Protein AF-C1FHB7-F1 (afdb_monomer)

Structure (mmCIF, N/CA/C/O backbone):
data_AF-C1FHB7-F1
#
_entry.id   AF-C1FHB7-F1
#
loop_
_atom_site.group_PDB
_atom_sit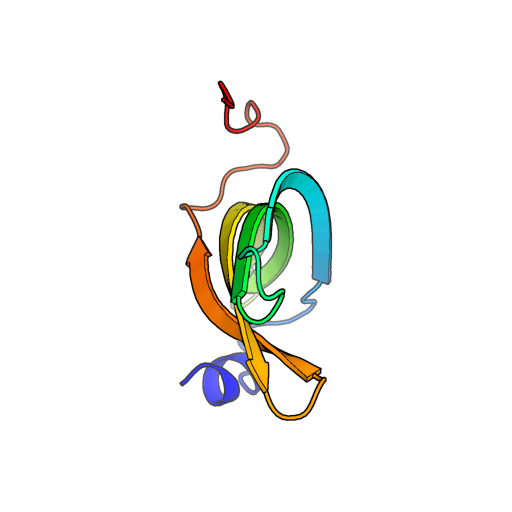e.id
_atom_site.type_symbol
_atom_site.label_atom_id
_atom_site.label_alt_id
_atom_site.label_comp_id
_atom_site.label_asym_id
_atom_site.label_entity_id
_atom_site.label_seq_id
_atom_site.pdbx_PDB_ins_code
_atom_site.Cartn_x
_atom_site.Cartn_y
_atom_site.Cartn_z
_atom_site.occupancy
_atom_site.B_iso_or_equiv
_atom_site.auth_seq_id
_atom_site.auth_comp_id
_atom_site.auth_asym_id
_atom_site.auth_atom_id
_atom_site.pdbx_PDB_model_num
ATOM 1 N N . MET A 1 1 ? 0.142 -18.301 2.145 1.00 58.91 1 MET A N 1
ATOM 2 C CA . MET A 1 1 ? -0.185 -17.916 3.536 1.00 58.91 1 MET A CA 1
ATOM 3 C C . MET A 1 1 ? -1.282 -16.855 3.577 1.00 58.91 1 MET A C 1
ATOM 5 O O . MET A 1 1 ? -2.325 -17.143 4.138 1.00 58.91 1 MET A O 1
ATOM 9 N N . MET A 1 2 ? -1.122 -15.712 2.891 1.00 60.91 2 MET A N 1
ATOM 10 C CA . MET A 1 2 ? -2.151 -14.654 2.813 1.00 60.91 2 MET A CA 1
ATOM 11 C C . MET A 1 2 ? -3.511 -15.144 2.284 1.00 60.91 2 MET A C 1
ATOM 13 O O . MET A 1 2 ? -4.529 -14.890 2.909 1.00 60.91 2 MET A O 1
ATOM 17 N N . LYS A 1 3 ? -3.526 -15.934 1.199 1.00 68.12 3 LYS A N 1
ATOM 18 C CA . LYS A 1 3 ? -4.767 -16.505 0.641 1.00 68.12 3 LYS A CA 1
ATOM 19 C C . LYS A 1 3 ? -5.570 -17.312 1.673 1.00 68.12 3 LYS A C 1
ATOM 21 O O . LYS A 1 3 ? -6.751 -17.076 1.841 1.00 68.12 3 LYS A O 1
ATOM 26 N N . ALA A 1 4 ? -4.907 -18.188 2.429 1.00 74.75 4 ALA A N 1
ATOM 27 C CA . ALA A 1 4 ? -5.566 -18.989 3.461 1.00 74.75 4 ALA A CA 1
ATOM 28 C C . ALA A 1 4 ? -6.092 -18.146 4.641 1.00 74.75 4 ALA A C 1
ATOM 30 O O . ALA A 1 4 ? -7.081 -18.524 5.258 1.00 74.75 4 ALA A O 1
ATOM 31 N N . MET A 1 5 ? -5.446 -17.014 4.953 1.00 68.81 5 MET A N 1
ATOM 32 C CA . MET A 1 5 ? -5.952 -16.066 5.952 1.00 68.81 5 MET A CA 1
ATOM 33 C C . MET A 1 5 ? -7.194 -15.322 5.454 1.00 68.81 5 MET A C 1
ATOM 35 O O . MET A 1 5 ? -8.139 -15.171 6.217 1.00 68.81 5 MET A O 1
ATOM 39 N N . MET A 1 6 ? -7.210 -14.903 4.185 1.00 71.69 6 MET A N 1
ATOM 40 C CA . MET A 1 6 ? -8.353 -14.200 3.586 1.00 71.69 6 MET A CA 1
ATOM 41 C C . MET A 1 6 ? -9.535 -15.136 3.293 1.00 71.69 6 MET A C 1
ATOM 43 O O . MET A 1 6 ? -10.680 -14.704 3.340 1.00 71.69 6 MET A O 1
ATOM 47 N N . ASP A 1 7 ? -9.269 -16.420 3.039 1.00 81.62 7 ASP A N 1
ATOM 48 C CA . ASP A 1 7 ? -10.298 -17.454 2.868 1.00 81.62 7 ASP A CA 1
ATOM 49 C C . ASP A 1 7 ? -10.896 -17.915 4.219 1.00 81.62 7 ASP A C 1
ATOM 51 O O . ASP A 1 7 ? -11.898 -18.636 4.254 1.00 81.62 7 ASP A O 1
ATOM 55 N N . SER A 1 8 ? -10.288 -17.524 5.347 1.00 82.75 8 SER A N 1
ATOM 56 C CA . SER A 1 8 ? -10.807 -17.824 6.682 1.00 82.75 8 SER A CA 1
ATOM 57 C C . SER A 1 8 ? -12.019 -16.953 7.011 1.00 82.75 8 SER A C 1
ATOM 59 O O . SER A 1 8 ? -12.037 -15.757 6.740 1.00 82.75 8 SER A O 1
ATOM 61 N N . LYS A 1 9 ? -13.004 -17.526 7.714 1.00 87.88 9 LYS A N 1
ATOM 62 C CA . LYS A 1 9 ? -14.123 -16.762 8.298 1.00 87.88 9 LYS A CA 1
ATOM 63 C C . LYS A 1 9 ? -13.711 -15.911 9.502 1.00 87.88 9 LYS A C 1
ATOM 65 O O . LYS A 1 9 ? -14.544 -15.195 10.049 1.00 87.88 9 LYS A O 1
ATOM 70 N N . ASP A 1 10 ? -12.454 -16.009 9.929 1.00 90.81 10 ASP A N 1
ATOM 71 C CA . ASP A 1 10 ? -11.937 -15.231 11.047 1.00 90.81 10 ASP A CA 1
ATOM 72 C C . ASP A 1 10 ? -11.800 -13.748 10.705 1.00 90.81 10 ASP A C 1
ATOM 74 O O . ASP A 1 10 ? -11.891 -12.940 11.619 1.00 90.81 10 ASP A O 1
ATOM 78 N N . VAL A 1 11 ? -11.590 -13.384 9.434 1.00 89.12 11 VAL A N 1
ATOM 79 C CA . VAL A 1 11 ? -11.478 -11.988 8.993 1.00 89.12 11 VAL A CA 1
ATOM 80 C C . VAL A 1 11 ? -12.665 -11.654 8.097 1.00 89.12 11 VAL A C 1
ATOM 82 O O . VAL A 1 11 ? -12.884 -12.298 7.076 1.00 89.12 11 VAL A O 1
ATOM 85 N N . THR A 1 12 ? -13.453 -10.650 8.471 1.00 90.12 12 THR A N 1
ATOM 86 C CA . THR A 1 12 ? -14.650 -10.244 7.716 1.00 90.12 12 THR A CA 1
ATOM 87 C C . THR A 1 12 ? -14.750 -8.729 7.601 1.00 90.12 12 THR A C 1
ATOM 89 O O . THR A 1 12 ? -14.101 -8.002 8.350 1.00 90.12 12 THR A O 1
ATOM 92 N N . GLY A 1 13 ? -15.562 -8.253 6.649 1.00 86.12 13 GLY A N 1
ATOM 93 C CA . GLY A 1 13 ? -15.840 -6.823 6.490 1.00 86.12 13 GLY A CA 1
ATOM 94 C C . GLY A 1 13 ? -14.605 -5.992 6.142 1.00 86.12 13 GLY A C 1
ATOM 95 O O . GLY A 1 13 ? -14.503 -4.863 6.596 1.00 86.12 13 GLY A O 1
ATOM 96 N N . VAL A 1 14 ? -13.661 -6.571 5.392 1.00 89.44 14 VAL A N 1
ATOM 97 C CA . VAL A 1 14 ? -12.405 -5.905 5.038 1.00 89.44 14 VAL A CA 1
ATOM 98 C C . VAL A 1 14 ? -12.675 -4.764 4.062 1.00 89.44 14 VAL A C 1
ATOM 100 O O . VAL A 1 14 ? -13.145 -4.996 2.947 1.00 89.44 14 VAL A O 1
ATOM 103 N N . SER A 1 15 ? -12.309 -3.553 4.458 1.00 92.69 15 SER A N 1
ATOM 104 C CA . SER A 1 15 ? -12.163 -2.389 3.587 1.00 92.69 15 SER A CA 1
ATOM 105 C C . SER A 1 15 ? -10.826 -1.713 3.866 1.00 92.69 15 SER A C 1
ATOM 107 O O . SER A 1 15 ? -10.220 -1.916 4.919 1.00 92.69 15 SER A O 1
ATOM 109 N N . GLY A 1 16 ? -10.345 -0.913 2.924 1.00 92.62 16 GLY A N 1
ATOM 110 C CA . GLY A 1 16 ? -9.156 -0.104 3.135 1.00 92.62 16 GLY A CA 1
ATOM 111 C C . GLY A 1 16 ? -9.096 1.040 2.145 1.00 92.62 16 GLY A C 1
ATOM 112 O O . GLY A 1 16 ? -9.507 0.881 0.994 1.00 92.62 16 GLY A O 1
ATOM 113 N N . ASP A 1 17 ? -8.572 2.167 2.608 1.00 95.69 17 ASP A N 1
ATOM 114 C CA . ASP A 1 17 ? -8.495 3.402 1.842 1.00 95.69 17 ASP A CA 1
ATOM 115 C C . ASP A 1 17 ? -7.061 3.928 1.832 1.00 95.69 17 ASP A C 1
ATOM 117 O O . ASP A 1 17 ? -6.316 3.835 2.812 1.00 95.69 17 ASP A O 1
ATOM 121 N N . LEU A 1 18 ? -6.668 4.509 0.700 1.00 95.75 18 LEU A N 1
ATOM 122 C CA . LEU A 1 18 ? -5.467 5.327 0.620 1.00 95.75 18 LEU A CA 1
ATOM 123 C C . LEU A 1 18 ? -5.801 6.705 1.195 1.00 95.75 18 LEU A C 1
ATOM 125 O O . LEU A 1 18 ? -6.590 7.438 0.606 1.00 95.75 18 LE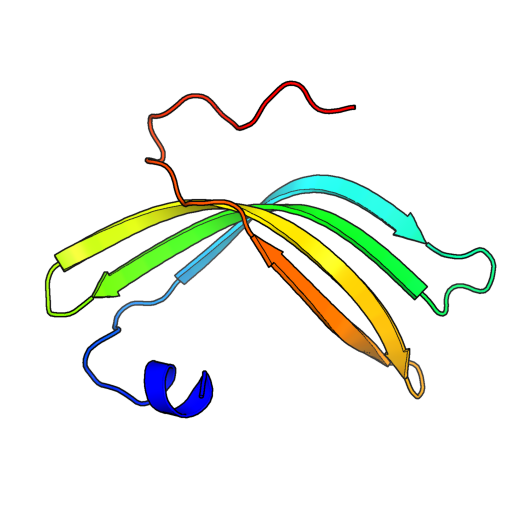U A O 1
ATOM 129 N N . ILE A 1 19 ? -5.196 7.052 2.327 1.00 94.69 19 ILE A N 1
ATOM 130 C CA . ILE A 1 19 ? -5.431 8.336 2.995 1.00 94.69 19 ILE A CA 1
ATOM 131 C C . ILE A 1 19 ? -4.544 9.413 2.380 1.00 94.69 19 ILE A C 1
ATOM 133 O O . ILE A 1 19 ? -5.019 10.501 2.070 1.00 94.69 19 ILE A O 1
ATOM 137 N N . ASP A 1 20 ? -3.250 9.124 2.228 1.00 94.56 20 ASP A N 1
ATOM 138 C CA . ASP A 1 20 ? -2.294 10.109 1.732 1.00 94.56 20 ASP A CA 1
ATOM 139 C C . ASP A 1 20 ? -1.056 9.460 1.101 1.00 94.56 20 ASP A C 1
ATOM 141 O O . ASP A 1 20 ? -0.622 8.380 1.512 1.00 94.56 20 ASP A O 1
ATOM 145 N N . ILE A 1 21 ? -0.447 10.146 0.135 1.00 96.12 21 ILE A N 1
ATOM 146 C CA . ILE A 1 21 ? 0.819 9.754 -0.491 1.00 96.12 21 ILE A 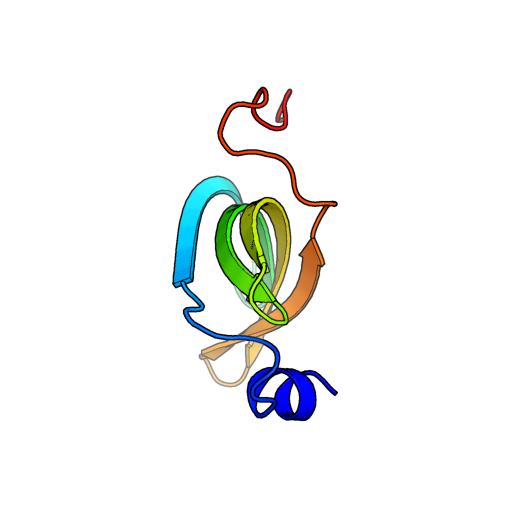CA 1
ATOM 147 C C . ILE A 1 21 ? 1.897 10.699 0.017 1.00 96.12 21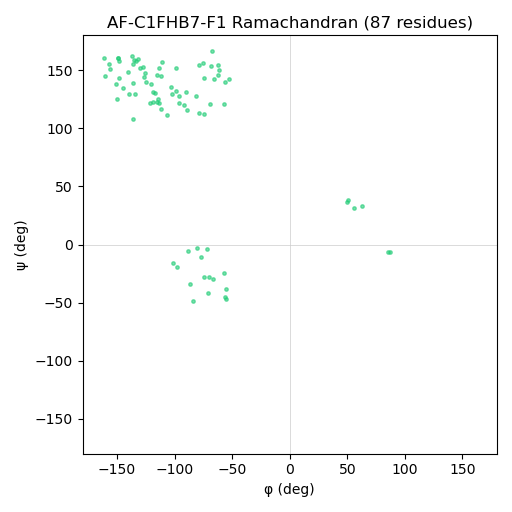 ILE A C 1
ATOM 149 O O . ILE A 1 21 ? 1.929 11.875 -0.329 1.00 96.12 21 ILE A O 1
ATOM 153 N N . LYS A 1 22 ? 2.812 10.170 0.824 1.00 95.38 22 LYS A N 1
ATOM 154 C CA . LYS A 1 22 ? 3.897 10.954 1.427 1.00 95.38 22 LYS A CA 1
ATOM 155 C C . LYS A 1 22 ? 5.103 11.040 0.515 1.00 95.38 22 LYS A C 1
ATOM 157 O O . LYS A 1 22 ? 5.786 12.053 0.479 1.00 95.38 22 LYS A O 1
ATOM 162 N N . MET A 1 23 ? 5.351 9.974 -0.235 1.00 95.56 23 MET A N 1
ATOM 163 C CA . MET A 1 23 ? 6.450 9.900 -1.181 1.00 95.56 23 MET A CA 1
ATOM 164 C C . MET A 1 23 ? 6.064 8.969 -2.318 1.00 95.56 23 MET A C 1
ATOM 166 O O . MET A 1 23 ? 5.478 7.910 -2.081 1.00 95.56 23 MET A O 1
ATOM 170 N N . LEU A 1 24 ? 6.405 9.361 -3.537 1.00 97.38 24 LEU A N 1
ATOM 171 C CA . LEU A 1 24 ? 6.303 8.537 -4.730 1.00 97.38 24 LEU A CA 1
ATOM 172 C C . LEU A 1 24 ? 7.402 8.976 -5.681 1.00 97.38 24 LEU A C 1
ATOM 174 O O . LEU A 1 24 ? 7.479 10.152 -6.030 1.00 97.38 24 LEU A O 1
ATOM 178 N N . ASP A 1 25 ? 8.224 8.031 -6.106 1.00 98.19 25 ASP A N 1
ATOM 179 C CA . ASP A 1 25 ? 9.307 8.315 -7.032 1.00 98.19 25 ASP A CA 1
ATOM 180 C C . ASP A 1 25 ? 9.599 7.102 -7.916 1.00 98.19 25 ASP A C 1
ATOM 182 O O . ASP A 1 25 ? 9.218 5.964 -7.609 1.00 98.19 25 ASP A O 1
ATOM 186 N N . PHE A 1 26 ? 10.256 7.366 -9.038 1.00 98.50 26 PHE A N 1
ATOM 187 C CA . PHE A 1 26 ? 10.506 6.416 -10.110 1.00 98.50 26 PHE A CA 1
ATOM 188 C C . PHE A 1 26 ? 11.999 6.345 -10.411 1.00 98.50 26 PHE A C 1
ATOM 190 O O . PHE A 1 26 ? 12.707 7.347 -10.364 1.00 98.50 26 PHE A O 1
ATOM 197 N N . SER A 1 27 ? 12.473 5.165 -10.808 1.00 98.25 27 SER A N 1
ATOM 198 C CA . SER A 1 27 ? 13.776 5.070 -11.464 1.00 98.25 27 SER A CA 1
ATOM 199 C C . SER A 1 27 ? 13.769 5.844 -12.786 1.00 98.25 27 SER A C 1
ATOM 201 O O . SER A 1 27 ? 12.725 5.998 -13.428 1.00 98.25 27 SER A O 1
ATOM 203 N N . GLU A 1 28 ? 14.942 6.302 -13.229 1.00 98.06 28 GLU A N 1
ATOM 204 C CA . GLU A 1 28 ? 15.093 7.080 -14.470 1.00 98.06 28 GLU A CA 1
ATOM 205 C C . GLU A 1 28 ? 14.510 6.360 -15.700 1.00 98.06 28 GLU A C 1
ATOM 207 O O . GLU A 1 28 ? 13.860 6.974 -16.547 1.00 98.06 28 GLU A O 1
ATOM 212 N N . ASP A 1 29 ? 14.685 5.038 -15.766 1.00 97.50 29 ASP A N 1
ATOM 213 C CA . ASP A 1 29 ? 14.184 4.169 -16.837 1.00 97.50 29 ASP A CA 1
ATOM 214 C C . ASP A 1 29 ? 12.695 3.795 -16.694 1.00 97.50 29 ASP A C 1
ATOM 216 O O . ASP A 1 29 ? 12.133 3.121 -17.560 1.00 97.50 29 ASP A O 1
ATOM 220 N N . ARG A 1 30 ? 12.038 4.239 -15.614 1.00 97.12 30 ARG A N 1
ATOM 221 C CA . ARG A 1 30 ? 10.625 3.980 -15.294 1.00 97.12 30 ARG A CA 1
ATOM 222 C C . ARG A 1 30 ? 10.268 2.491 -15.231 1.00 97.12 30 ARG A C 1
ATOM 224 O O . ARG A 1 30 ? 9.131 2.118 -15.543 1.00 97.12 30 ARG A O 1
ATOM 231 N N . THR A 1 31 ? 11.214 1.645 -14.823 1.00 98.31 31 THR A N 1
ATOM 232 C CA . THR A 1 31 ? 10.986 0.207 -14.59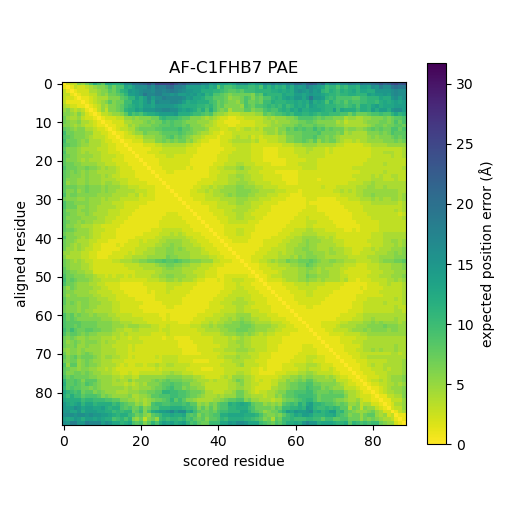2 1.00 98.31 31 THR A CA 1
ATOM 233 C C . THR A 1 31 ? 10.823 -0.148 -13.116 1.00 98.31 31 THR A C 1
ATOM 235 O O . THR A 1 31 ? 10.292 -1.214 -12.802 1.00 98.31 31 THR A O 1
ATOM 238 N N . MET A 1 32 ? 11.212 0.747 -12.209 1.00 98.62 32 MET A N 1
ATOM 239 C CA . MET A 1 32 ? 11.072 0.604 -10.763 1.00 98.62 32 MET A CA 1
ATOM 240 C C . MET A 1 32 ? 10.418 1.857 -10.176 1.00 98.62 32 MET A C 1
ATOM 242 O O . MET A 1 32 ? 10.548 2.959 -10.714 1.00 98.62 32 MET A O 1
ATOM 246 N N . ALA A 1 33 ? 9.721 1.694 -9.058 1.00 98.56 33 ALA A N 1
ATOM 247 C CA . ALA A 1 33 ? 9.192 2.803 -8.273 1.00 98.56 33 ALA A CA 1
ATOM 248 C C . ALA A 1 33 ? 9.150 2.431 -6.792 1.00 98.56 33 ALA A C 1
ATOM 250 O O . ALA A 1 33 ? 9.152 1.250 -6.436 1.00 98.56 33 ALA A O 1
ATOM 251 N N . TYR A 1 34 ? 9.071 3.430 -5.925 1.00 98.19 34 TYR A N 1
ATOM 252 C CA . TYR A 1 34 ? 8.742 3.224 -4.521 1.00 98.19 34 TYR A CA 1
ATOM 253 C C . TYR A 1 34 ? 7.733 4.265 -4.058 1.00 98.19 34 TYR A C 1
ATOM 255 O O . TYR A 1 34 ? 7.636 5.356 -4.618 1.00 98.19 34 TYR A O 1
ATOM 263 N N . SER A 1 35 ? 6.979 3.922 -3.020 1.00 97.81 35 SER A N 1
ATOM 264 C CA . SER A 1 35 ? 6.074 4.862 -2.367 1.00 97.81 35 SER A CA 1
ATOM 265 C C . SER A 1 35 ? 6.086 4.677 -0.861 1.00 97.81 35 SER A C 1
ATOM 267 O O . SER A 1 35 ? 6.161 3.538 -0.399 1.00 97.81 35 SER A O 1
ATOM 269 N N . ALA A 1 36 ? 5.884 5.759 -0.120 1.00 97.00 36 ALA A N 1
ATOM 270 C CA . ALA A 1 36 ? 5.441 5.721 1.268 1.00 97.00 36 ALA A CA 1
ATOM 271 C C . ALA A 1 36 ? 4.052 6.360 1.339 1.00 97.00 36 ALA A C 1
ATOM 273 O O . ALA A 1 36 ? 3.870 7.505 0.921 1.00 97.00 36 ALA A O 1
ATOM 274 N N . VAL A 1 37 ? 3.071 5.615 1.839 1.00 96.12 37 VAL A N 1
ATOM 275 C CA . VAL A 1 37 ? 1.676 6.063 1.923 1.00 96.12 37 VAL A CA 1
ATOM 276 C C . VAL A 1 37 ? 1.136 5.906 3.333 1.00 96.12 37 VAL A C 1
ATOM 278 O O . VAL A 1 37 ? 1.580 5.032 4.077 1.00 96.12 37 VAL A O 1
ATOM 281 N N . VAL A 1 38 ? 0.161 6.734 3.688 1.00 95.31 38 VAL A N 1
ATOM 282 C CA . VAL A 1 38 ? -0.714 6.496 4.835 1.00 95.31 38 VAL A CA 1
ATOM 283 C C . VAL A 1 38 ? -1.980 5.843 4.301 1.00 95.31 38 VAL A C 1
ATOM 285 O O . VAL A 1 38 ? -2.588 6.344 3.354 1.00 95.31 38 VAL A O 1
ATOM 288 N N . ALA A 1 39 ? -2.364 4.721 4.888 1.00 95.25 39 ALA A N 1
ATOM 289 C CA . ALA A 1 39 ? -3.556 3.974 4.520 1.00 95.25 39 ALA A CA 1
ATOM 290 C C . ALA A 1 39 ? -4.347 3.590 5.771 1.00 95.25 39 ALA A C 1
ATOM 292 O O . ALA A 1 39 ? -3.788 3.524 6.869 1.00 95.25 39 ALA A O 1
ATOM 293 N N . SER A 1 40 ? -5.636 3.326 5.590 1.00 94.94 40 SER A N 1
ATOM 294 C CA . SER A 1 40 ? -6.488 2.705 6.600 1.00 94.94 40 SER A CA 1
ATOM 295 C C . SER A 1 40 ? -6.903 1.299 6.190 1.00 94.94 40 SER A C 1
ATOM 297 O O . SER A 1 40 ? -6.932 0.940 5.010 1.00 94.94 40 SER A O 1
ATOM 299 N N . ALA A 1 41 ? -7.246 0.496 7.186 1.00 94.00 41 ALA A N 1
ATOM 300 C CA . ALA A 1 41 ? -8.019 -0.717 7.033 1.00 94.00 41 ALA A CA 1
ATOM 301 C C . ALA A 1 41 ? -9.075 -0.783 8.136 1.00 94.00 41 ALA A C 1
ATOM 303 O O . ALA A 1 41 ? -8.784 -0.503 9.297 1.00 94.00 41 ALA A O 1
ATOM 304 N N . THR A 1 42 ? -10.274 -1.217 7.770 1.00 93.94 42 THR A N 1
ATOM 305 C CA . THR A 1 42 ? -11.309 -1.622 8.722 1.00 93.94 42 THR A CA 1
ATOM 306 C C . THR A 1 42 ? -11.594 -3.092 8.479 1.00 93.94 42 THR A C 1
ATOM 308 O O . THR A 1 42 ? -11.760 -3.528 7.338 1.00 93.94 42 THR A O 1
ATOM 311 N N . PHE A 1 43 ? -11.591 -3.888 9.542 1.00 92.38 43 PHE A N 1
ATOM 312 C CA . PHE A 1 43 ? -11.881 -5.317 9.471 1.00 92.38 43 PHE A CA 1
ATOM 313 C C . PHE A 1 43 ? -12.354 -5.845 10.825 1.00 92.38 43 PHE A C 1
ATOM 315 O O . PHE A 1 43 ? -12.008 -5.320 11.880 1.00 92.38 43 PHE A O 1
ATOM 322 N N . SER A 1 44 ? -13.113 -6.937 10.823 1.00 94.00 44 SER A N 1
ATOM 323 C CA . SER A 1 44 ? -13.399 -7.697 12.041 1.00 94.00 44 SER A CA 1
ATOM 324 C C . SER A 1 44 ? -12.533 -8.946 12.086 1.00 94.00 44 SER A C 1
ATOM 326 O O . SER A 1 44 ? -12.525 -9.707 11.120 1.00 94.00 44 SER A O 1
ATOM 328 N N . TYR A 1 45 ? -11.840 -9.176 13.204 1.00 92.00 45 TYR A N 1
ATOM 329 C CA . TYR A 1 45 ? -11.120 -10.418 13.475 1.00 92.00 45 TYR A CA 1
ATOM 330 C C . TYR A 1 45 ? -11.793 -11.179 14.617 1.00 92.00 45 TYR A C 1
ATOM 332 O O . TYR A 1 45 ? -11.864 -10.684 15.740 1.00 92.00 45 TYR A O 1
ATOM 340 N N . LYS A 1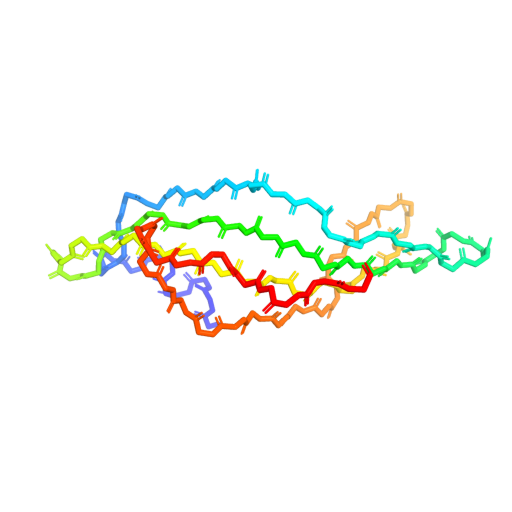 46 ? -12.310 -12.380 14.336 1.00 93.50 46 LYS A N 1
ATOM 341 C CA . LYS A 1 46 ? -13.019 -13.247 15.299 1.00 93.50 46 LYS A CA 1
ATOM 342 C C . LYS A 1 46 ? -14.131 -12.520 16.073 1.00 93.50 46 LYS A C 1
ATOM 344 O O . LYS A 1 46 ? -14.340 -12.766 17.257 1.00 93.50 46 LYS A O 1
ATOM 349 N N . GLY A 1 47 ? -14.849 -11.629 15.386 1.00 93.00 47 GLY A N 1
ATOM 350 C CA . GLY A 1 47 ? -15.948 -10.836 15.945 1.00 93.00 47 GLY A CA 1
ATOM 351 C C . GLY A 1 47 ? -15.524 -9.519 16.601 1.00 93.00 47 GLY A C 1
ATOM 352 O O . GLY A 1 47 ? -16.392 -8.724 16.947 1.00 93.00 47 GLY A O 1
ATOM 353 N N . THR A 1 48 ? -14.225 -9.243 16.735 1.00 94.56 48 THR A N 1
ATOM 354 C CA . THR A 1 48 ? -13.715 -7.971 17.264 1.00 94.56 48 THR A CA 1
ATOM 355 C C . THR A 1 48 ? -13.464 -6.986 16.120 1.00 94.56 48 THR A C 1
ATOM 357 O O . THR A 1 48 ? -12.674 -7.310 15.230 1.00 94.56 48 THR A O 1
ATOM 360 N N . PRO A 1 49 ? -14.120 -5.811 16.095 1.00 93.94 49 PRO A N 1
ATOM 361 C CA . PRO A 1 49 ? -13.825 -4.756 15.125 1.00 93.94 49 PRO A CA 1
ATOM 362 C C . PRO A 1 49 ? -12.423 -4.174 15.331 1.00 93.94 49 PRO A C 1
ATOM 364 O O . PRO A 1 49 ? -11.980 -4.022 16.468 1.00 93.94 49 PRO A O 1
ATOM 367 N N . ASN A 1 50 ? -11.743 -3.849 14.236 1.00 93.19 50 ASN A N 1
ATOM 368 C CA . ASN A 1 50 ? -10.450 -3.179 14.219 1.00 93.19 50 ASN A CA 1
ATOM 369 C C . ASN A 1 50 ? -10.494 -2.064 13.174 1.00 93.19 50 ASN A C 1
ATOM 371 O O . ASN A 1 50 ? -10.838 -2.323 12.019 1.00 93.19 50 ASN A O 1
ATOM 375 N N . ASP A 1 51 ? -10.089 -0.871 13.595 1.00 93.38 51 ASP A N 1
ATOM 376 C CA . ASP A 1 51 ? -9.800 0.264 12.728 1.00 93.38 51 ASP A CA 1
ATOM 377 C C . ASP A 1 51 ? -8.312 0.567 12.839 1.00 93.38 51 ASP A C 1
ATOM 379 O O . ASP A 1 51 ? -7.762 0.702 13.933 1.00 93.38 51 ASP A O 1
ATOM 383 N N . ASP A 1 52 ? -7.649 0.591 11.694 1.00 93.06 52 ASP A N 1
ATOM 384 C CA . ASP A 1 52 ? -6.206 0.471 11.614 1.00 93.06 52 ASP A CA 1
ATOM 385 C C . ASP A 1 52 ? -5.660 1.495 10.626 1.00 93.06 52 ASP A C 1
ATOM 387 O O . ASP A 1 52 ? -5.832 1.348 9.419 1.00 93.06 52 ASP A O 1
ATOM 391 N N . VAL A 1 53 ? -4.989 2.530 11.131 1.00 94.62 53 VAL A N 1
ATOM 392 C CA . VAL A 1 53 ? -4.232 3.485 10.314 1.00 94.62 53 VAL A CA 1
ATOM 393 C C . VAL A 1 53 ? -2.752 3.114 10.344 1.00 94.62 53 VAL A C 1
ATOM 395 O O . VAL A 1 53 ? -2.159 2.880 11.398 1.00 94.62 53 VAL A O 1
ATOM 398 N N . TYR A 1 54 ? -2.109 3.060 9.183 1.00 94.38 54 TYR A N 1
ATOM 399 C CA . TYR A 1 54 ? -0.722 2.618 9.082 1.00 94.38 54 TYR A CA 1
ATOM 400 C C . TYR A 1 54 ? 0.032 3.296 7.949 1.00 94.38 54 TYR A C 1
ATOM 402 O O . TYR A 1 54 ? -0.536 3.784 6.973 1.00 94.38 54 TYR A O 1
ATOM 410 N N . VAL A 1 55 ? 1.356 3.299 8.089 1.00 95.75 55 VAL A N 1
ATOM 411 C CA . VAL A 1 55 ? 2.265 3.679 7.010 1.00 95.75 55 VAL A CA 1
ATOM 412 C C . VAL A 1 55 ? 2.612 2.433 6.226 1.00 95.75 55 VAL A C 1
ATOM 414 O O . VAL A 1 55 ? 2.997 1.430 6.830 1.00 95.75 55 VAL A O 1
ATOM 417 N N . PHE A 1 56 ? 2.516 2.495 4.903 1.00 96.25 56 PHE A N 1
ATOM 418 C CA . PHE A 1 56 ? 2.915 1.411 4.020 1.00 96.25 56 PHE A CA 1
ATOM 419 C C . PHE A 1 56 ? 3.986 1.873 3.037 1.00 96.25 56 PHE A C 1
ATOM 421 O O . PHE A 1 56 ? 3.781 2.807 2.260 1.00 96.25 56 PHE A O 1
ATOM 428 N N . THR A 1 57 ? 5.133 1.200 3.071 1.00 97.25 57 THR A N 1
ATOM 429 C CA . THR A 1 57 ? 6.196 1.361 2.084 1.00 97.25 57 THR A CA 1
ATOM 430 C C . THR A 1 57 ? 6.056 0.270 1.037 1.00 97.25 57 THR A C 1
ATOM 432 O O . THR A 1 57 ? 6.127 -0.915 1.366 1.00 97.25 57 THR A O 1
ATOM 435 N N . ASN A 1 58 ? 5.900 0.673 -0.220 1.00 98.00 58 ASN A N 1
ATOM 436 C CA . ASN A 1 58 ? 5.839 -0.223 -1.368 1.00 98.00 58 ASN A CA 1
ATOM 437 C C . ASN A 1 58 ? 7.073 -0.040 -2.245 1.00 98.00 58 ASN A C 1
ATOM 439 O O . ASN A 1 58 ? 7.543 1.083 -2.435 1.00 98.00 58 ASN A O 1
ATOM 443 N N . VAL A 1 59 ? 7.537 -1.137 -2.833 1.00 98.50 59 VAL A N 1
ATOM 444 C CA . VAL A 1 59 ? 8.456 -1.138 -3.972 1.00 98.50 59 VAL A CA 1
ATOM 445 C C . VAL A 1 59 ? 7.754 -1.831 -5.125 1.00 98.50 59 VAL A C 1
ATOM 447 O O . VAL A 1 59 ? 7.210 -2.929 -4.971 1.00 98.50 59 VAL A O 1
ATOM 450 N N . PHE A 1 60 ? 7.794 -1.191 -6.284 1.00 98.62 60 PHE A N 1
ATOM 451 C CA . PHE A 1 60 ? 7.158 -1.653 -7.501 1.00 98.62 60 PHE A CA 1
ATOM 452 C C . PHE A 1 60 ? 8.198 -1.974 -8.562 1.00 98.62 60 PHE A C 1
ATOM 454 O O . PHE A 1 60 ? 9.212 -1.284 -8.688 1.00 98.62 60 PHE A O 1
ATOM 461 N N . LYS A 1 61 ? 7.896 -2.988 -9.367 1.00 98.56 61 LYS A N 1
ATOM 462 C CA . LYS A 1 61 ? 8.617 -3.314 -10.594 1.00 98.56 61 LYS A CA 1
ATOM 463 C C . LYS A 1 61 ? 7.630 -3.367 -11.747 1.00 98.56 61 LYS A C 1
ATOM 465 O O . LYS A 1 61 ? 6.530 -3.890 -11.599 1.00 98.56 61 LYS A O 1
ATOM 470 N N . LYS A 1 62 ? 8.030 -2.850 -12.901 1.00 98.44 62 LYS A N 1
ATOM 471 C CA . LYS A 1 62 ? 7.269 -2.971 -14.139 1.00 98.44 62 LYS A CA 1
ATOM 472 C C . LYS A 1 62 ? 7.681 -4.253 -14.866 1.00 98.44 62 LYS A C 1
ATOM 474 O O . LYS A 1 62 ? 8.834 -4.384 -15.273 1.00 98.44 62 LYS A O 1
ATOM 479 N N . VAL A 1 63 ? 6.755 -5.192 -15.020 1.00 97.06 63 VAL A N 1
ATOM 480 C CA . VAL A 1 63 ? 6.937 -6.473 -15.719 1.00 97.06 63 VAL A CA 1
ATOM 481 C C . VAL A 1 63 ? 5.967 -6.506 -16.893 1.00 97.06 63 VAL A C 1
ATOM 483 O O . VAL A 1 63 ? 4.777 -6.272 -16.716 1.00 97.06 63 VAL A O 1
ATOM 486 N N . ASP A 1 64 ? 6.485 -6.689 -18.110 1.00 96.19 64 ASP A N 1
ATOM 487 C CA . ASP A 1 64 ? 5.692 -6.712 -19.351 1.00 96.19 64 ASP A CA 1
ATOM 488 C C . ASP A 1 64 ? 4.721 -5.523 -19.500 1.00 96.19 64 ASP A C 1
ATOM 490 O O . ASP A 1 64 ? 3.602 -5.633 -19.997 1.00 96.19 64 ASP A O 1
ATOM 494 N N . GLY A 1 65 ? 5.163 -4.345 -19.047 1.00 95.88 65 GLY A N 1
ATOM 495 C CA . GLY A 1 65 ? 4.385 -3.108 -19.102 1.00 95.88 65 GLY A CA 1
ATOM 496 C C . GLY A 1 65 ? 3.415 -2.893 -17.933 1.00 95.88 65 GLY A C 1
ATOM 497 O O . GLY A 1 65 ? 2.869 -1.793 -17.818 1.00 95.88 65 GLY A O 1
ATOM 498 N N . VAL A 1 66 ? 3.254 -3.872 -17.042 1.00 97.56 66 VAL A N 1
ATOM 499 C CA . VAL A 1 66 ? 2.353 -3.840 -15.881 1.00 97.56 66 VAL A CA 1
ATOM 500 C C . VAL A 1 66 ? 3.149 -3.582 -14.604 1.00 97.56 66 VAL A C 1
ATOM 502 O O . VAL A 1 66 ? 4.219 -4.148 -14.407 1.00 97.56 66 VAL A O 1
ATOM 505 N N . TRP A 1 67 ? 2.654 -2.700 -13.736 1.00 98.00 67 TRP A N 1
ATOM 506 C CA . TRP A 1 67 ? 3.267 -2.467 -12.429 1.00 98.00 67 TRP A CA 1
ATOM 507 C C . TRP A 1 67 ? 2.838 -3.539 -11.434 1.00 98.00 67 TRP A C 1
ATOM 509 O O . TRP A 1 67 ? 1.647 -3.755 -11.222 1.00 98.00 67 TRP A O 1
ATOM 519 N N . GLU A 1 68 ? 3.817 -4.152 -10.786 1.00 97.69 68 GLU A N 1
ATOM 520 C CA . GLU A 1 68 ? 3.623 -5.142 -9.736 1.00 97.69 68 GLU A CA 1
ATOM 521 C C . GLU A 1 68 ? 4.284 -4.665 -8.445 1.00 97.69 68 GLU A C 1
ATOM 523 O O . GLU A 1 68 ? 5.410 -4.159 -8.461 1.00 97.69 68 GLU A O 1
ATOM 528 N N . THR A 1 69 ? 3.613 -4.854 -7.310 1.00 96.75 69 THR A N 1
ATOM 529 C CA . THR A 1 69 ? 4.238 -4.673 -5.996 1.00 96.75 69 THR A CA 1
ATOM 530 C C . THR A 1 69 ? 5.153 -5.861 -5.721 1.00 96.75 69 THR A C 1
ATOM 532 O O . THR A 1 69 ? 4.682 -6.978 -5.519 1.00 96.75 69 THR A O 1
ATOM 535 N N . VAL A 1 70 ? 6.464 -5.624 -5.690 1.00 97.25 70 VAL A N 1
ATOM 536 C CA . VAL A 1 70 ? 7.478 -6.669 -5.451 1.00 97.25 70 VAL A CA 1
ATOM 537 C C . VAL A 1 70 ? 7.952 -6.720 -4.003 1.00 97.25 70 VAL A C 1
ATOM 539 O O . VAL A 1 70 ? 8.483 -7.736 -3.560 1.00 97.25 70 VAL A O 1
ATOM 542 N N . TRP A 1 71 ? 7.746 -5.640 -3.250 1.00 97.25 71 TRP A N 1
ATOM 543 C CA . TRP A 1 71 ? 7.985 -5.597 -1.813 1.00 97.25 71 TRP A CA 1
ATOM 544 C C . TRP A 1 71 ? 7.000 -4.649 -1.140 1.00 97.25 71 TRP A C 1
ATOM 546 O O . TRP A 1 71 ? 6.672 -3.593 -1.680 1.00 97.25 71 TRP A O 1
ATOM 556 N N . GLY A 1 72 ? 6.565 -5.017 0.059 1.00 96.12 72 GLY A N 1
ATOM 557 C CA . GLY A 1 72 ? 5.705 -4.194 0.893 1.00 96.12 72 GLY A CA 1
ATOM 558 C C . GLY A 1 72 ? 6.068 -4.380 2.358 1.00 96.12 72 GLY A C 1
ATOM 559 O O . GLY A 1 72 ? 6.244 -5.508 2.818 1.00 96.12 72 GLY A O 1
ATOM 560 N N . HIS A 1 73 ? 6.164 -3.284 3.100 1.00 96.25 73 HIS A N 1
ATOM 561 C CA . HIS A 1 73 ? 6.318 -3.308 4.550 1.00 96.25 73 HIS A CA 1
ATOM 562 C C . HIS A 1 73 ? 5.469 -2.208 5.170 1.00 96.25 73 HIS A C 1
ATOM 564 O O . HIS A 1 73 ? 5.540 -1.056 4.743 1.00 96.25 73 HIS A O 1
ATOM 570 N N . ARG A 1 74 ? 4.661 -2.562 6.172 1.00 94.69 74 ARG A N 1
ATOM 571 C CA . ARG A 1 74 ? 3.835 -1.608 6.915 1.00 94.69 74 ARG A CA 1
ATOM 572 C C . ARG A 1 74 ? 4.279 -1.471 8.359 1.00 94.69 74 ARG A C 1
ATOM 574 O O . ARG A 1 74 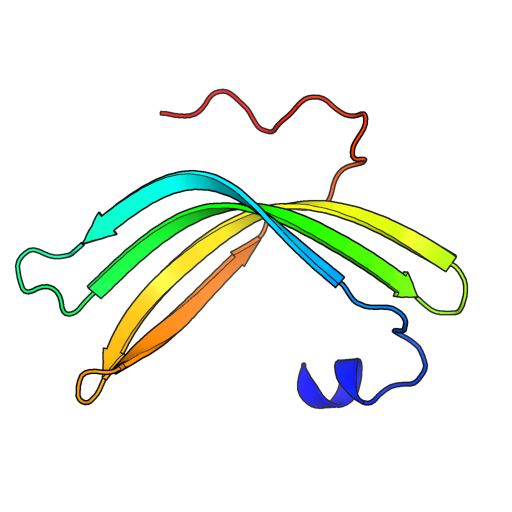? 4.776 -2.427 8.947 1.00 94.69 74 ARG A O 1
ATOM 581 N N . SER A 1 75 ? 4.024 -0.300 8.933 1.00 93.94 75 SER A N 1
ATOM 582 C CA . SER A 1 75 ? 4.127 -0.081 10.373 1.00 93.94 75 SER A CA 1
ATOM 583 C C . SER A 1 75 ? 3.057 -0.859 11.143 1.00 93.94 75 SER A C 1
ATOM 585 O O . SER A 1 75 ? 2.041 -1.290 10.580 1.00 93.94 75 SER A O 1
ATOM 587 N N . THR A 1 76 ? 3.245 -0.940 12.462 1.00 92.44 76 THR A N 1
ATOM 588 C CA . THR A 1 76 ? 2.153 -1.234 13.395 1.00 92.44 76 THR A CA 1
ATOM 589 C C . THR A 1 76 ? 0.999 -0.259 13.164 1.00 92.44 76 THR A C 1
ATOM 591 O O . THR A 1 76 ? 1.221 0.915 12.835 1.00 92.44 76 THR A O 1
ATOM 594 N N . GLY A 1 77 ? -0.212 -0.791 13.290 1.00 90.44 77 GLY A N 1
ATOM 595 C CA . GLY A 1 77 ? -1.451 -0.036 13.229 1.00 90.44 77 GLY A CA 1
ATOM 596 C C . GLY A 1 77 ? -1.647 0.900 14.407 1.00 90.44 77 GLY A C 1
ATOM 597 O O . GLY A 1 77 ? -1.126 0.642 15.493 1.00 90.44 77 GLY A O 1
ATOM 598 N N . ARG A 1 78 ? -2.405 1.968 14.185 1.00 91.31 78 ARG A N 1
ATOM 599 C CA . ARG A 1 78 ? -2.806 2.935 15.211 1.00 91.31 78 ARG A CA 1
ATOM 600 C C . ARG A 1 78 ? -4.285 3.278 15.086 1.00 91.31 78 ARG A C 1
ATOM 602 O O . ARG A 1 78 ? -4.855 3.108 14.005 1.00 91.31 78 ARG A O 1
ATOM 609 N N . SER A 1 79 ? -4.878 3.775 16.169 1.00 88.50 79 SER A N 1
ATOM 610 C CA . SER A 1 79 ? -6.262 4.252 16.139 1.00 88.50 79 SER A CA 1
ATOM 611 C C . SER A 1 79 ? -6.414 5.442 15.177 1.00 88.50 79 SER A C 1
ATOM 613 O O . SER A 1 79 ? -5.498 6.263 15.092 1.00 88.50 79 SER A O 1
ATOM 615 N N . PRO A 1 80 ? -7.559 5.597 14.486 1.00 86.31 80 PRO A N 1
ATOM 616 C CA . PRO A 1 80 ? -7.846 6.785 13.676 1.00 86.31 80 PRO A CA 1
ATOM 617 C C . PRO A 1 80 ? -7.794 8.113 14.446 1.00 86.31 80 PRO A C 1
ATOM 619 O O . PRO A 1 80 ? -7.561 9.153 13.836 1.00 86.31 80 PRO A O 1
ATOM 622 N N . ASP A 1 81 ? -7.996 8.071 15.766 1.00 89.00 81 ASP A N 1
ATOM 623 C CA . ASP A 1 81 ? -7.980 9.250 16.642 1.00 89.00 81 ASP A CA 1
ATOM 624 C C . ASP A 1 81 ? -6.577 9.597 17.178 1.00 89.00 81 ASP A C 1
ATOM 626 O O . ASP A 1 81 ? -6.407 10.601 17.872 1.00 89.00 81 ASP A O 1
ATOM 630 N N . GLU A 1 82 ? -5.569 8.763 16.905 1.00 87.69 82 GLU A N 1
ATOM 631 C CA . GLU A 1 82 ? -4.180 9.057 17.259 1.00 87.69 82 GLU A CA 1
ATOM 632 C C . GLU A 1 82 ? -3.543 10.032 16.265 1.00 87.69 82 GLU A C 1
ATOM 634 O O . GLU A 1 82 ? -3.908 10.091 15.088 1.00 87.69 82 GLU A O 1
ATOM 639 N N . ASP A 1 83 ? -2.526 10.764 16.728 1.00 84.31 83 ASP A N 1
ATOM 640 C CA . ASP A 1 83 ? -1.785 11.678 15.868 1.00 84.31 83 ASP A CA 1
ATOM 641 C C . ASP A 1 83 ? -1.203 10.950 14.635 1.00 84.31 83 ASP A C 1
ATOM 643 O O . ASP A 1 83 ? -0.683 9.820 14.726 1.00 84.31 83 ASP A O 1
ATOM 647 N N . PRO A 1 84 ? -1.250 11.591 13.451 1.00 76.50 84 PRO A N 1
ATOM 648 C CA . PRO A 1 84 ? -0.753 10.984 12.231 1.00 76.50 84 PRO A CA 1
ATOM 649 C C . PRO A 1 84 ? 0.747 10.686 12.349 1.00 76.50 84 PRO A C 1
ATOM 651 O O . PRO A 1 84 ? 1.480 11.407 13.031 1.00 76.50 84 PRO A O 1
ATOM 654 N N . PRO A 1 85 ? 1.247 9.643 11.656 1.00 73.94 85 PRO A N 1
ATOM 655 C CA . PRO A 1 85 ? 2.682 9.396 11.596 1.00 73.94 85 PRO A CA 1
ATOM 656 C C . PRO A 1 85 ? 3.332 10.645 11.026 1.00 73.94 85 PRO A C 1
ATOM 658 O O . PRO A 1 85 ? 2.939 11.076 9.953 1.00 73.94 85 PRO A O 1
ATOM 661 N N . ALA A 1 86 ? 4.235 11.269 11.768 1.00 77.69 86 ALA A N 1
ATOM 662 C CA . ALA A 1 86 ? 4.906 12.513 11.416 1.00 77.69 86 ALA A CA 1
A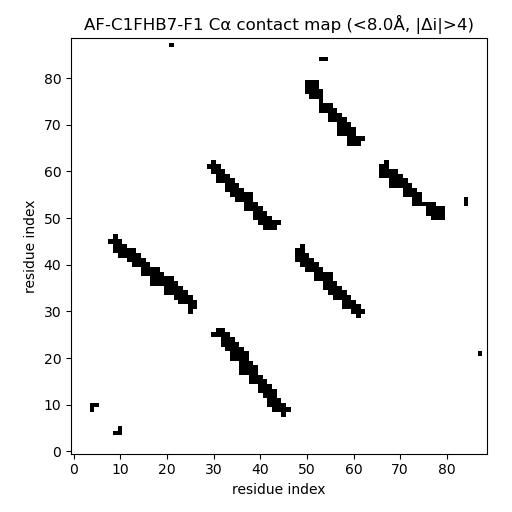TOM 663 C C . ALA A 1 86 ? 6.181 12.635 12.277 1.00 77.69 86 ALA A C 1
ATOM 665 O O . ALA A 1 86 ? 6.262 11.980 13.321 1.00 77.69 86 ALA A O 1
ATOM 666 N N . PRO A 1 87 ? 7.168 13.464 11.891 1.00 75.94 87 PRO A N 1
ATOM 667 C CA . PRO A 1 87 ? 7.236 14.269 10.667 1.00 75.94 87 PRO A CA 1
ATOM 668 C C . PRO A 1 87 ? 7.566 13.433 9.420 1.00 75.94 87 PRO A C 1
ATOM 670 O O . PRO A 1 87 ? 8.160 12.361 9.513 1.00 75.94 87 PRO A O 1
ATOM 673 N N . TRP A 1 88 ? 7.176 13.942 8.252 1.00 80.88 88 TRP A N 1
ATOM 674 C CA . TRP A 1 88 ? 7.559 13.399 6.945 1.00 80.88 88 TRP A CA 1
ATOM 675 C C . TRP A 1 88 ? 8.724 14.213 6.369 1.00 80.88 88 TRP A C 1
ATOM 677 O O . TRP A 1 88 ? 8.845 15.387 6.733 1.00 80.88 88 TRP A O 1
ATOM 687 N N . PRO A 1 89 ? 9.584 13.608 5.531 1.00 68.88 89 PRO A N 1
ATOM 688 C CA . PRO A 1 89 ? 10.586 14.348 4.768 1.00 68.88 89 PRO A CA 1
ATOM 689 C C . PRO A 1 89 ? 9.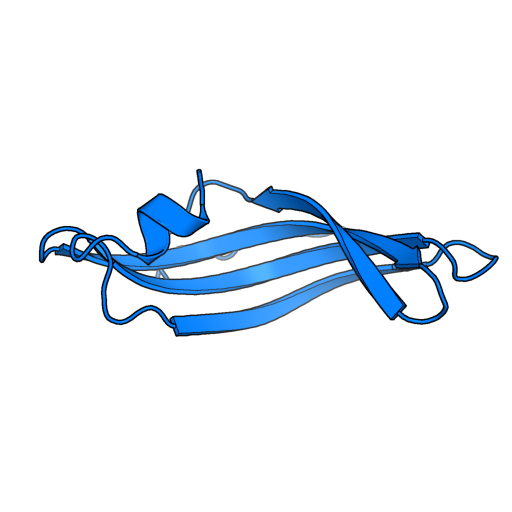961 15.361 3.801 1.00 68.88 89 PRO A C 1
ATOM 691 O O . PRO A 1 89 ? 8.788 15.166 3.403 1.00 68.88 89 PRO A O 1
#

Foldseek 3Di:
DVVVVVVDPQKDPKDKDFPFWLDWDADPVRQKIKTWTWMWIWIHGNNRTDIWIKIKIFIWGQDPNDIDTPDMDIDGTDDPPDDDPDDGD

InterPro domains:
  IPR024525 Protein of unknown function DUF3804 [PF12707] (3-79)
  IPR032710 NTF2-like domain superfamily [SSF54427] (5-75)

Radius of gyration: 15.33 Å; Cα contacts (8 Å, |Δi|>4): 169; chains: 1; bounding box: 31×33×37 Å

Organism: Micromonas commoda (strain RCC299 / NOUM17 / CCMP2709) (NCBI:txid296587)

Nearest PDB structures (foldseek):
  3hzp-assembly1_A-2  TM=9.345E-01  e=1.516E-04  Prochlorococcus marinus str. NATL2A
  6of9-assembly1_I-2  TM=8.166E-01  e=2.406E-02  Chlamydomonas reinhardtii
  6of9-assembly1_E  TM=8.254E-01  e=3.687E-02  Chlamydomonas reinhardtii
  3ksp-assembly1_A-2  TM=7.588E-01  e=3.495E-02  Exiguobacterium sibiricum 255-15
  8h2t-assembly1_H  TM=6.319E-01  e=2.124E+00  Variovorax paradoxus

Secondary structure (DSSP, 8-state):
-HHHHHTSTTEEEEEEEEEEEEEEEE-TTSSEEEEEEEEEEEEEETTEEEEEEEEEEEEEEEETTEEEEEEEEEPPPB-TTSPPS----

Solvent-accessible surface area (backbone atoms only — not comparable to full-atom values): 5228 Å² total; per-residue (Å²): 110,69,66,64,54,67,74,31,88,47,49,41,78,76,48,69,47,83,75,44,79,76,43,75,54,64,44,96,86,65,44,38,34,41,33,36,28,37,31,40,35,35,34,25,52,77,84,44,79,44,61,33,32,29,45,38,40,40,32,35,38,50,55,97,88,40,80,40,81,78,44,75,52,64,54,78,65,37,55,82,89,51,82,72,95,69,88,76,132

pLDDT: mean 91.22, std 8.93, range [58.91, 98.62]

Mean predicted aligned error: 4.58 Å

Sequence (89 aa):
MMKAMMDSKDVTGVSGDLIDIKMLDFSEDRTMAYSAVVASATFSYKGTPNDDVYVFTNVFKKVDGVWETVWGHRSTGRSPDEDPPAPWP